Protein AF-A0A8S4S8V0-F1 (afdb_monomer)

Secondary structure (DSSP, 8-state):
---------PPPHHHHHS---HHHHHHHSHHHHHHHHHHH---SSHHHHGGGHHHHHHHHHHTT---

Foldseek 3Di:
DDDDDPPDQPQDVVQVVPPADPQSCCQPRPVNVVLLCVQQR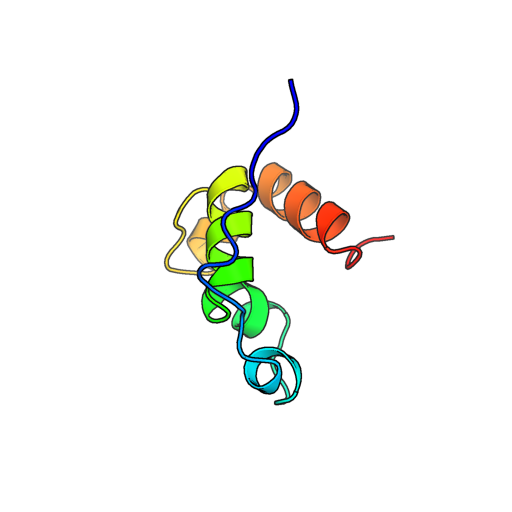NDNHVVSSVVCVPSNVVSCVVVVVDD

Mean predicted aligned error: 9.64 Å

pLDDT: mean 71.83, std 14.81, range [33.34, 87.5]

Structure (mmCIF, N/CA/C/O backbone):
data_AF-A0A8S4S8V0-F1
#
_entry.id   AF-A0A8S4S8V0-F1
#
loop_
_atom_site.group_PDB
_atom_site.id
_atom_site.type_symbol
_atom_site.label_atom_id
_atom_site.label_alt_id
_atom_site.label_comp_id
_atom_site.label_asym_id
_atom_site.label_entity_id
_atom_site.label_seq_id
_atom_site.pdbx_PDB_ins_code
_atom_site.Cartn_x
_atom_site.Cartn_y
_atom_site.Cartn_z
_atom_site.occupancy
_atom_site.B_iso_or_equiv
_atom_site.auth_seq_id
_atom_site.auth_comp_id
_atom_site.auth_asym_id
_atom_site.auth_atom_id
_atom_site.pdbx_PDB_model_num
ATOM 1 N N . MET A 1 1 ? -23.467 -8.602 -13.336 1.00 36.16 1 MET A N 1
ATOM 2 C CA . MET A 1 1 ? -23.091 -7.335 -13.997 1.00 36.16 1 MET A CA 1
ATOM 3 C C . MET A 1 1 ? -21.585 -7.197 -13.848 1.00 36.16 1 MET A C 1
ATOM 5 O O . MET A 1 1 ? -21.120 -7.074 -12.727 1.00 36.16 1 MET A O 1
ATOM 9 N N . ARG A 1 2 ? -20.828 -7.394 -14.933 1.00 45.50 2 ARG A N 1
ATOM 10 C CA . ARG A 1 2 ? -19.358 -7.314 -14.962 1.00 45.50 2 ARG A CA 1
ATOM 11 C C . ARG A 1 2 ? -18.970 -6.182 -15.911 1.00 45.50 2 ARG A C 1
ATOM 13 O O . ARG A 1 2 ? -19.437 -6.162 -17.045 1.00 45.50 2 ARG A O 1
ATOM 20 N N . GLY A 1 3 ? -18.127 -5.282 -15.435 1.00 33.34 3 GLY A N 1
ATOM 21 C CA . GLY A 1 3 ? -17.532 -4.174 -16.178 1.00 33.34 3 GLY A CA 1
ATOM 22 C C . GLY A 1 3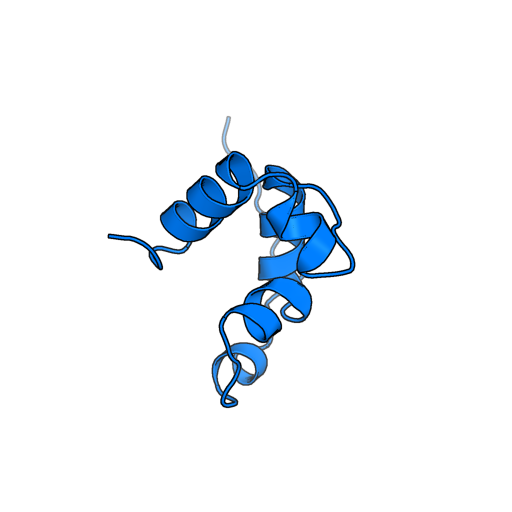 ? -17.071 -3.146 -15.151 1.00 33.34 3 GLY A C 1
ATOM 23 O O . GLY A 1 3 ? -17.811 -2.878 -14.217 1.00 33.34 3 GLY A O 1
ATOM 24 N N . ARG A 1 4 ? -15.878 -2.577 -15.204 1.00 41.12 4 ARG A N 1
ATOM 25 C CA . ARG A 1 4 ? -14.799 -2.590 -16.188 1.00 41.12 4 ARG A CA 1
ATOM 26 C C . ARG A 1 4 ? -13.615 -2.063 -15.365 1.00 41.12 4 ARG A C 1
ATOM 28 O O . ARG A 1 4 ? -13.743 -0.988 -14.800 1.00 41.12 4 A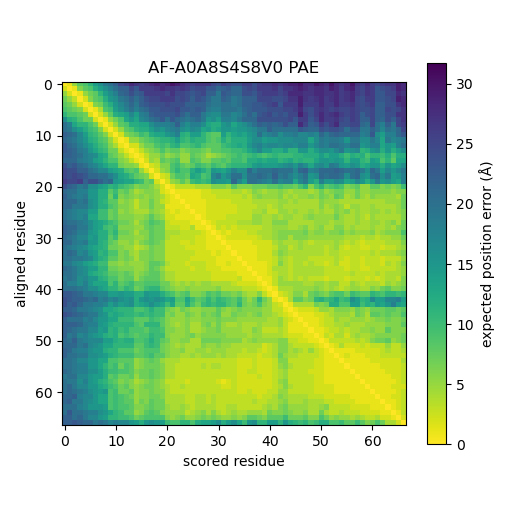RG A O 1
ATOM 35 N N . ILE A 1 5 ? -12.544 -2.837 -15.187 1.00 53.16 5 ILE A N 1
ATOM 36 C CA . ILE A 1 5 ? -11.302 -2.277 -14.637 1.00 53.16 5 ILE A CA 1
ATOM 37 C C . ILE A 1 5 ? -10.705 -1.491 -15.799 1.00 53.16 5 ILE A C 1
ATOM 39 O O . ILE A 1 5 ? -10.237 -2.089 -16.774 1.00 53.16 5 ILE A O 1
ATOM 43 N N . ASP A 1 6 ? -10.874 -0.172 -15.764 1.00 44.38 6 ASP A N 1
ATOM 44 C CA . ASP A 1 6 ? -10.304 0.734 -16.748 1.00 44.38 6 ASP A CA 1
ATOM 45 C C . ASP A 1 6 ? -8.775 0.570 -16.729 1.00 44.38 6 ASP A C 1
ATOM 47 O O . ASP A 1 6 ? -8.095 0.921 -15.771 1.00 44.38 6 ASP A O 1
ATOM 51 N N . HIS A 1 7 ? -8.247 -0.035 -17.796 1.00 48.69 7 HIS A N 1
ATOM 52 C CA . HIS A 1 7 ? -6.819 -0.121 -18.108 1.00 48.69 7 HIS A CA 1
ATOM 53 C C . HIS A 1 7 ? -6.291 1.288 -18.425 1.00 48.69 7 HIS A C 1
ATOM 55 O O . HIS A 1 7 ? -6.145 1.650 -19.593 1.00 48.69 7 HIS A O 1
ATOM 61 N N . GLY A 1 8 ? -6.081 2.107 -17.395 1.00 41.91 8 GLY A N 1
ATOM 62 C CA . GLY A 1 8 ? -5.629 3.493 -17.541 1.00 41.91 8 GLY A CA 1
ATOM 63 C C . GLY A 1 8 ? -4.275 3.806 -16.913 1.00 41.91 8 GLY A C 1
ATOM 64 O O . GLY A 1 8 ? -3.625 4.744 -17.359 1.00 41.91 8 GLY A O 1
ATOM 65 N N . HIS A 1 9 ? -3.826 3.027 -15.929 1.00 50.72 9 HIS A N 1
ATOM 66 C CA . HIS A 1 9 ? -2.602 3.331 -15.189 1.00 50.72 9 HIS A CA 1
ATOM 67 C C . HIS A 1 9 ? -1.834 2.039 -14.924 1.00 50.72 9 HIS A C 1
ATOM 69 O O . HIS A 1 9 ? -1.901 1.441 -13.856 1.00 50.72 9 HIS A O 1
ATOM 75 N N . SER A 1 10 ? -1.182 1.538 -15.973 1.00 47.38 10 SER A N 1
ATOM 76 C CA . SER A 1 10 ? -0.228 0.447 -15.815 1.00 47.38 10 SER A CA 1
ATOM 77 C C . SER A 1 10 ? 0.935 1.011 -15.013 1.00 47.38 10 SER A C 1
ATOM 79 O O . SER A 1 10 ? 1.583 1.950 -15.478 1.00 47.38 10 SER A O 1
ATOM 81 N N . ASP A 1 11 ? 1.187 0.472 -13.822 1.00 53.62 11 ASP A N 1
ATOM 82 C CA . ASP A 1 11 ? 2.500 0.635 -13.213 1.00 53.62 11 ASP A CA 1
ATOM 83 C C . ASP A 1 11 ? 3.536 0.251 -14.270 1.00 53.62 11 ASP A C 1
ATOM 85 O O . ASP A 1 11 ? 3.398 -0.781 -14.941 1.00 53.62 11 ASP A O 1
ATOM 89 N N . ASP A 1 12 ? 4.508 1.134 -14.495 1.00 57.12 12 ASP A N 1
ATOM 90 C CA . ASP A 1 12 ? 5.639 0.790 -15.340 1.00 57.12 12 ASP A CA 1
ATOM 91 C C . ASP A 1 12 ? 6.296 -0.439 -14.693 1.00 57.12 12 ASP A C 1
ATOM 93 O O . ASP A 1 12 ? 6.564 -0.398 -13.485 1.00 57.12 12 ASP A O 1
ATOM 97 N N . PRO A 1 13 ? 6.525 -1.544 -15.426 1.00 57.06 13 PRO A N 1
ATOM 98 C CA . PRO A 1 13 ? 7.221 -2.702 -14.871 1.00 57.06 13 PRO A CA 1
ATOM 99 C C . PRO A 1 13 ? 8.569 -2.311 -14.241 1.00 57.06 13 PRO A C 1
ATOM 101 O O . PRO A 1 13 ? 8.987 -2.959 -13.286 1.00 57.06 13 PRO A O 1
ATOM 104 N N . ALA A 1 14 ? 9.178 -1.194 -14.664 1.00 58.78 14 ALA A N 1
ATOM 105 C CA . ALA A 1 14 ? 10.380 -0.620 -14.068 1.00 58.78 14 ALA A CA 1
ATOM 106 C C . ALA A 1 14 ? 10.243 -0.233 -12.584 1.00 58.78 14 ALA A C 1
ATOM 108 O O . ALA A 1 14 ? 11.253 -0.255 -11.879 1.00 58.78 14 ALA A O 1
ATOM 109 N N . CYS A 1 15 ? 9.030 0.093 -12.109 1.00 66.69 15 CYS A N 1
ATOM 110 C CA . CYS A 1 15 ? 8.771 0.345 -10.686 1.00 66.69 15 CYS A CA 1
ATOM 111 C C . CYS A 1 15 ? 9.129 -0.919 -9.888 1.00 66.69 15 CYS A C 1
ATOM 113 O O . CYS A 1 15 ? 9.999 -0.925 -9.035 1.00 66.69 15 CYS A O 1
ATOM 115 N N . MET A 1 16 ? 8.616 -2.081 -10.289 1.00 64.25 16 MET A N 1
ATOM 116 C CA . MET A 1 16 ? 8.916 -3.332 -9.581 1.00 64.25 16 MET A CA 1
ATOM 117 C C . MET A 1 16 ? 10.293 -3.952 -9.910 1.00 64.25 16 MET A C 1
ATOM 119 O O . MET A 1 16 ? 10.671 -4.933 -9.272 1.00 64.25 16 MET A O 1
ATOM 123 N N . GLU A 1 17 ? 11.034 -3.434 -10.898 1.00 61.75 17 GLU A N 1
ATOM 124 C CA . GLU A 1 17 ? 12.325 -3.994 -11.348 1.00 61.75 17 GLU A CA 1
ATOM 125 C C . GLU A 1 17 ? 13.560 -3.361 -10.692 1.00 61.75 17 GLU A C 1
ATOM 127 O O . GLU A 1 17 ? 14.618 -3.994 -10.632 1.00 61.75 17 GLU A O 1
ATOM 132 N N . THR A 1 18 ? 13.457 -2.128 -10.196 1.00 54.88 18 THR A N 1
ATOM 133 C CA . THR A 1 18 ? 14.545 -1.504 -9.425 1.00 54.88 18 THR A CA 1
ATOM 134 C C . THR A 1 18 ? 14.444 -2.000 -7.979 1.00 54.88 18 THR A C 1
ATOM 136 O O . THR A 1 18 ? 13.352 -2.347 -7.560 1.00 54.88 18 THR A O 1
ATOM 139 N N . GLU A 1 19 ? 15.541 -2.110 -7.215 1.00 58.72 19 GLU A N 1
ATOM 140 C CA . GLU A 1 19 ? 15.568 -2.597 -5.815 1.00 58.72 19 GLU A CA 1
ATOM 141 C C . GLU A 1 19 ? 14.666 -1.776 -4.868 1.00 58.72 19 GLU A C 1
ATOM 143 O O . GLU A 1 19 ? 15.109 -0.984 -4.031 1.00 58.72 19 GLU A O 1
ATOM 148 N N . GLU A 1 20 ? 13.366 -1.961 -4.995 1.00 58.88 20 GLU A N 1
ATOM 149 C CA . GLU A 1 20 ? 12.356 -1.177 -4.335 1.00 58.88 20 GLU A CA 1
ATOM 150 C C . GLU A 1 20 ? 11.880 -1.983 -3.147 1.00 58.88 20 GLU A C 1
ATOM 152 O O . GLU A 1 20 ? 11.170 -2.982 -3.248 1.00 58.88 20 GLU A O 1
ATOM 157 N N . THR A 1 21 ? 12.325 -1.548 -1.969 1.00 74.12 21 THR A N 1
ATOM 158 C CA . THR A 1 21 ? 11.774 -2.042 -0.708 1.00 74.12 21 THR A CA 1
ATOM 159 C C . THR A 1 21 ? 10.241 -2.046 -0.794 1.00 74.12 21 THR A C 1
ATOM 161 O O . THR A 1 21 ? 9.684 -1.150 -1.434 1.00 74.12 21 THR A O 1
ATOM 164 N N . PRO A 1 22 ? 9.535 -2.961 -0.108 1.00 75.44 22 PRO A N 1
ATOM 165 C CA . PRO A 1 22 ? 8.069 -2.996 -0.107 1.00 75.44 22 PRO A CA 1
ATOM 166 C C . PRO A 1 22 ? 7.425 -1.620 0.129 1.00 75.44 22 PRO A C 1
ATOM 168 O O . PRO A 1 22 ? 6.378 -1.307 -0.419 1.00 75.44 22 PRO A O 1
ATOM 171 N N . ILE A 1 23 ? 8.095 -0.756 0.896 1.00 78.25 23 ILE A N 1
ATOM 172 C CA . ILE A 1 23 ? 7.705 0.630 1.168 1.00 78.25 23 ILE A CA 1
ATOM 173 C C . ILE A 1 23 ? 7.659 1.489 -0.099 1.00 78.25 23 ILE A C 1
ATOM 175 O O . ILE A 1 23 ? 6.717 2.259 -0.277 1.00 78.25 23 ILE A O 1
ATOM 179 N N . HIS A 1 24 ? 8.669 1.380 -0.960 1.00 80.50 24 HIS A N 1
ATOM 180 C CA . HIS A 1 24 ? 8.712 2.118 -2.214 1.00 80.50 24 HIS A CA 1
ATOM 181 C C . HIS A 1 24 ? 7.575 1.654 -3.121 1.00 80.50 24 HIS A C 1
ATOM 183 O O . HIS A 1 24 ? 6.749 2.479 -3.499 1.00 80.50 24 HIS A O 1
ATOM 189 N N . VAL A 1 25 ? 7.471 0.346 -3.372 1.00 80.25 25 VAL A N 1
ATOM 190 C CA . VAL A 1 25 ? 6.422 -0.216 -4.235 1.00 80.25 25 VAL A CA 1
ATOM 191 C C . VAL A 1 25 ? 5.036 0.191 -3.742 1.00 80.25 25 VAL A C 1
ATOM 193 O O . VAL A 1 25 ? 4.197 0.642 -4.516 1.00 80.25 25 VAL A O 1
ATOM 196 N N . MET A 1 26 ? 4.815 0.122 -2.427 1.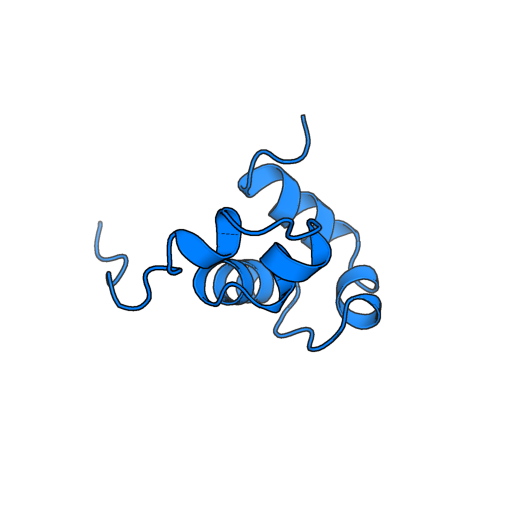00 80.00 26 MET A N 1
ATOM 197 C CA . MET A 1 26 ? 3.567 0.568 -1.826 1.00 80.00 26 MET A CA 1
ATOM 198 C C . MET A 1 26 ? 3.257 2.030 -2.097 1.00 80.00 26 MET A C 1
ATOM 200 O O . MET A 1 26 ? 2.100 2.327 -2.361 1.00 80.00 26 MET A O 1
ATOM 204 N N . LEU A 1 27 ? 4.224 2.936 -1.924 1.00 77.62 27 LEU A N 1
ATOM 205 C CA . LEU A 1 27 ? 3.984 4.382 -1.894 1.00 77.62 27 LEU A CA 1
ATOM 206 C C . LEU A 1 27 ? 4.137 5.066 -3.253 1.00 77.62 27 LEU A C 1
ATOM 208 O O . LEU A 1 27 ? 3.548 6.128 -3.435 1.00 77.62 27 LEU A O 1
ATOM 212 N N . GLN A 1 28 ? 4.937 4.506 -4.158 1.00 77.00 28 GLN A N 1
ATOM 213 C CA . GLN A 1 28 ? 5.391 5.178 -5.377 1.00 77.00 28 GLN A CA 1
ATOM 214 C C . GLN A 1 28 ? 4.911 4.496 -6.662 1.00 77.00 28 GLN A C 1
ATOM 216 O O . GLN A 1 28 ? 4.737 5.192 -7.662 1.00 77.00 28 GLN A O 1
ATOM 221 N N . CYS A 1 29 ? 4.632 3.185 -6.654 1.00 84.62 29 CYS A N 1
ATOM 222 C CA . CYS A 1 29 ? 3.955 2.562 -7.790 1.00 84.62 29 CYS A CA 1
ATOM 223 C C . CYS A 1 29 ? 2.487 2.995 -7.756 1.00 84.62 29 CYS A C 1
ATOM 225 O O . CYS A 1 29 ? 1.756 2.672 -6.823 1.00 84.62 29 CYS A O 1
ATOM 227 N N . ASN A 1 30 ? 2.070 3.793 -8.735 1.00 81.44 30 ASN A N 1
ATOM 228 C CA . ASN A 1 30 ? 0.767 4.453 -8.768 1.00 81.44 30 ASN A CA 1
ATOM 229 C C . ASN A 1 30 ? -0.415 3.471 -8.673 1.00 81.44 30 ASN A C 1
ATOM 231 O O . ASN A 1 30 ? -1.346 3.721 -7.912 1.00 81.44 30 ASN A O 1
ATOM 235 N N . GLY A 1 31 ? -0.379 2.351 -9.394 1.00 82.06 31 GLY A N 1
ATOM 236 C CA . GLY A 1 31 ? -1.441 1.342 -9.375 1.00 82.06 31 GLY A CA 1
ATOM 237 C C . GLY A 1 31 ? -1.515 0.602 -8.038 1.00 82.06 31 GLY A C 1
ATOM 238 O O . GLY A 1 31 ? -2.608 0.346 -7.527 1.00 82.06 31 GLY A O 1
ATOM 239 N N . ILE A 1 32 ? -0.368 0.327 -7.416 1.00 83.56 32 ILE A N 1
ATOM 240 C CA . ILE A 1 32 ? -0.300 -0.202 -6.046 1.00 83.56 32 ILE A CA 1
ATOM 241 C C . ILE A 1 32 ? -0.761 0.842 -5.021 1.00 83.56 32 ILE A C 1
ATOM 243 O O . ILE A 1 32 ? -1.473 0.509 -4.073 1.00 83.56 32 ILE A O 1
ATOM 247 N N . ALA A 1 33 ? -0.405 2.110 -5.207 1.00 81.31 33 ALA A N 1
ATOM 248 C CA . ALA A 1 33 ? -0.785 3.193 -4.314 1.00 81.31 33 ALA A CA 1
ATOM 249 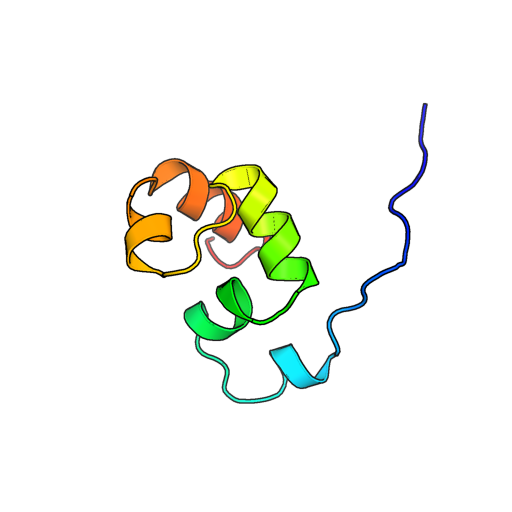C C . ALA A 1 33 ? -2.294 3.476 -4.347 1.00 81.31 33 ALA A C 1
ATOM 251 O O . ALA A 1 33 ? -2.885 3.730 -3.295 1.00 81.31 33 ALA A O 1
ATOM 252 N N . GLU A 1 34 ? -2.927 3.382 -5.517 1.00 82.88 34 GLU A N 1
ATOM 253 C CA . GLU A 1 34 ? -4.383 3.454 -5.668 1.00 82.88 34 GLU A CA 1
ATOM 254 C C . GLU A 1 34 ? -5.084 2.274 -4.986 1.00 82.88 34 GLU A C 1
ATOM 256 O O . GLU A 1 34 ? -6.049 2.479 -4.247 1.00 82.88 34 GLU A O 1
ATOM 261 N N . GLN A 1 35 ? -4.571 1.052 -5.166 1.00 83.38 35 GLN A N 1
ATOM 262 C CA . GLN A 1 35 ? -5.093 -0.129 -4.472 1.00 83.38 35 GLN A CA 1
ATOM 263 C C . GLN A 1 35 ? -4.968 0.025 -2.956 1.00 83.38 35 GLN A C 1
ATOM 265 O O . GLN A 1 35 ? -5.964 -0.091 -2.247 1.00 83.38 35 GLN A O 1
ATOM 270 N N . ARG A 1 36 ? -3.789 0.406 -2.450 1.00 85.56 36 ARG A N 1
ATOM 271 C CA . ARG A 1 36 ? -3.565 0.722 -1.030 1.00 85.56 36 ARG A CA 1
ATOM 272 C C . ARG A 1 36 ? -4.578 1.746 -0.520 1.00 85.56 36 ARG A C 1
ATOM 274 O O . ARG A 1 36 ? -5.126 1.576 0.570 1.00 85.56 36 ARG A O 1
ATOM 281 N N . ALA A 1 37 ? -4.850 2.789 -1.306 1.00 83.19 37 ALA A N 1
ATOM 282 C CA . ALA A 1 37 ? -5.795 3.830 -0.928 1.00 83.19 37 ALA A CA 1
ATOM 283 C C . ALA A 1 37 ? -7.229 3.318 -0.739 1.00 83.19 37 ALA A C 1
ATOM 285 O O . ALA A 1 37 ? -7.966 3.895 0.063 1.00 83.19 37 ALA A O 1
ATOM 286 N N . ALA A 1 38 ? -7.610 2.215 -1.386 1.00 83.19 38 ALA A N 1
ATOM 287 C CA . ALA A 1 38 ? -8.889 1.556 -1.139 1.00 83.19 38 ALA A CA 1
ATOM 288 C C . ALA A 1 38 ? -8.963 0.865 0.238 1.00 83.19 38 ALA A C 1
ATOM 290 O O . ALA A 1 38 ? -10.061 0.732 0.779 1.00 83.19 38 ALA A O 1
ATOM 291 N N . HIS A 1 39 ? -7.827 0.465 0.823 1.00 83.19 39 HIS A N 1
ATOM 292 C CA . HIS A 1 39 ? -7.782 -0.222 2.123 1.00 83.19 39 HIS A CA 1
ATOM 293 C C . HIS A 1 39 ? -7.553 0.726 3.299 1.00 83.19 39 HIS A C 1
ATOM 295 O O . HIS A 1 39 ? -8.234 0.606 4.312 1.00 83.19 39 HIS A O 1
ATOM 301 N N . ILE A 1 40 ? -6.598 1.652 3.174 1.00 84.56 40 ILE A N 1
ATOM 302 C CA . ILE A 1 40 ? -6.139 2.512 4.286 1.00 84.56 40 ILE A CA 1
ATOM 303 C C . ILE A 1 40 ? -6.157 4.010 3.944 1.00 84.56 40 ILE A C 1
ATOM 305 O O . ILE A 1 40 ? -5.658 4.841 4.704 1.00 84.56 40 ILE A O 1
ATOM 309 N N . GLY A 1 41 ? -6.743 4.380 2.801 1.00 80.88 41 GLY A N 1
ATOM 310 C CA . GLY A 1 41 ? -6.774 5.756 2.313 1.00 80.88 41 GLY A CA 1
ATOM 311 C C . GLY A 1 41 ? -5.460 6.209 1.667 1.00 80.88 41 GLY A C 1
ATOM 312 O O . GLY A 1 41 ? -4.462 5.489 1.618 1.00 80.88 41 GLY A O 1
ATOM 313 N N . SER A 1 42 ? -5.454 7.436 1.144 1.00 70.19 42 SER A N 1
ATOM 314 C CA . SER A 1 42 ? -4.269 8.040 0.524 1.00 70.19 42 SER A CA 1
ATOM 315 C C . SER A 1 42 ? -3.249 8.462 1.589 1.00 70.19 42 SER A C 1
ATOM 317 O O . SER A 1 42 ? -3.027 9.651 1.812 1.00 70.19 42 SER A O 1
ATOM 319 N N . SER A 1 43 ? -2.634 7.495 2.269 1.00 66.06 43 SER A N 1
ATOM 320 C CA . SER A 1 43 ? -1.518 7.748 3.180 1.00 66.06 43 SER A CA 1
ATOM 321 C C . SER A 1 43 ? -0.336 8.281 2.370 1.00 66.06 43 SER A C 1
ATOM 323 O O . SER A 1 43 ? 0.131 7.596 1.459 1.00 66.06 43 SER A O 1
ATOM 325 N N . ALA A 1 44 ? 0.143 9.484 2.673 1.00 63.56 44 ALA A N 1
ATOM 326 C CA . ALA A 1 44 ? 1.313 10.066 2.015 1.00 63.56 44 ALA A CA 1
ATOM 327 C C . ALA A 1 44 ? 2.621 9.499 2.592 1.00 63.56 44 ALA A C 1
ATOM 329 O O . ALA A 1 44 ? 3.680 9.610 1.975 1.00 63.56 44 ALA A O 1
ATOM 330 N N . THR A 1 45 ? 2.552 8.888 3.781 1.00 72.75 45 THR A N 1
ATOM 331 C CA . THR A 1 45 ? 3.712 8.349 4.499 1.00 72.75 45 THR A CA 1
ATOM 332 C C . THR A 1 45 ? 3.460 6.950 5.057 1.00 72.75 45 THR A C 1
ATOM 334 O O . THR A 1 45 ? 2.324 6.540 5.296 1.00 72.75 45 THR A O 1
ATOM 337 N N . ILE A 1 46 ? 4.543 6.224 5.349 1.00 73.12 46 ILE A N 1
ATOM 338 C CA . ILE A 1 46 ? 4.443 4.915 6.003 1.00 73.12 46 ILE A CA 1
ATOM 339 C C . ILE A 1 46 ? 3.892 4.996 7.431 1.00 73.12 46 ILE A C 1
ATOM 341 O O . ILE A 1 46 ? 3.235 4.071 7.887 1.00 73.12 46 ILE A O 1
ATOM 345 N N . HIS A 1 47 ? 4.120 6.104 8.139 1.00 78.25 47 HIS A N 1
ATOM 346 C CA . HIS A 1 47 ? 3.622 6.266 9.504 1.00 78.25 47 HIS A CA 1
ATOM 347 C C . HIS A 1 47 ? 2.091 6.360 9.535 1.00 78.25 47 HIS A C 1
ATOM 349 O O . HIS A 1 47 ? 1.451 5.788 10.410 1.00 78.25 47 HIS A O 1
ATOM 355 N N . GLU A 1 48 ? 1.503 7.036 8.547 1.00 75.81 48 GLU A N 1
ATOM 356 C CA . GLU A 1 48 ? 0.051 7.060 8.349 1.00 75.81 48 GLU A CA 1
ATOM 357 C C . GLU A 1 48 ? -0.478 5.679 7.952 1.00 75.81 48 GLU A C 1
ATOM 359 O O . GLU A 1 48 ? -1.490 5.244 8.494 1.00 75.81 48 GLU A O 1
ATOM 364 N N . ALA A 1 49 ? 0.236 4.962 7.077 1.00 73.56 49 ALA A N 1
ATOM 365 C CA . ALA A 1 49 ? -0.152 3.614 6.663 1.00 73.56 49 ALA A CA 1
ATOM 366 C C . ALA A 1 49 ? -0.133 2.601 7.826 1.00 73.56 49 ALA A C 1
ATOM 368 O O . ALA A 1 49 ? -0.988 1.726 7.904 1.00 73.56 49 ALA A O 1
ATOM 369 N N . LEU A 1 50 ? 0.811 2.741 8.762 1.00 80.44 50 LEU A N 1
ATOM 370 C CA . LEU A 1 50 ? 0.898 1.912 9.971 1.00 80.44 50 LEU A CA 1
ATOM 371 C C . LEU A 1 50 ? -0.163 2.260 11.031 1.00 80.44 50 LEU A C 1
ATOM 373 O O . LEU A 1 50 ? -0.354 1.485 11.968 1.00 80.44 50 LEU A O 1
ATOM 377 N N . GLY A 1 51 ? -0.848 3.403 10.900 1.00 82.81 51 GLY A N 1
ATOM 378 C CA . GLY A 1 51 ? -1.934 3.813 11.795 1.00 82.81 51 GLY A CA 1
ATOM 379 C C . GLY A 1 51 ? -3.174 2.918 11.700 1.00 82.81 51 GLY A C 1
ATOM 380 O O . GLY A 1 51 ? -3.916 2.807 12.675 1.00 82.81 51 GLY A O 1
ATOM 381 N N . ASP A 1 52 ? -3.355 2.238 10.564 1.00 82.81 52 ASP A N 1
ATOM 382 C CA . ASP A 1 52 ? -4.345 1.178 10.361 1.00 82.81 52 ASP A CA 1
ATOM 383 C C . ASP A 1 52 ? -3.653 -0.121 9.931 1.00 82.81 52 ASP A C 1
ATOM 385 O O . ASP A 1 52 ? -3.630 -0.520 8.764 1.00 82.81 52 ASP A O 1
ATOM 389 N N . LEU A 1 53 ? -3.068 -0.801 10.918 1.00 83.31 53 LEU A N 1
ATOM 390 C CA . LEU A 1 53 ? -2.356 -2.055 10.698 1.00 83.31 53 LEU A CA 1
ATOM 391 C C . LEU A 1 53 ? -3.266 -3.150 10.106 1.00 83.31 53 LEU A C 1
ATOM 393 O O . LEU A 1 53 ? -2.790 -3.998 9.359 1.00 83.31 53 LEU A O 1
ATOM 397 N N . GLY A 1 54 ? -4.567 -3.143 10.418 1.00 84.62 54 GLY A N 1
ATOM 398 C CA . GLY A 1 54 ? -5.516 -4.145 9.922 1.00 84.62 54 GLY A CA 1
ATOM 399 C C . GLY A 1 54 ? -5.792 -3.997 8.427 1.00 84.62 54 GLY A C 1
ATOM 400 O O . GLY A 1 54 ? -5.737 -4.985 7.684 1.00 84.62 54 GLY A O 1
ATOM 401 N N . GL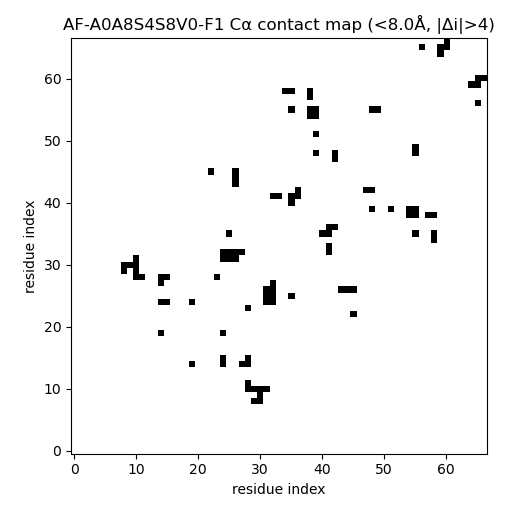Y A 1 55 ? -6.027 -2.764 7.972 1.00 85.88 55 GLY A N 1
ATOM 402 C CA . GLY A 1 55 ? -6.154 -2.468 6.546 1.00 85.88 55 GLY A CA 1
ATOM 403 C C . GLY A 1 55 ? -4.852 -2.733 5.785 1.00 85.88 55 GLY A C 1
ATOM 404 O O . GLY A 1 55 ? -4.886 -3.319 4.702 1.00 85.88 55 GLY A O 1
ATOM 405 N N . LEU A 1 56 ? -3.699 -2.408 6.382 1.00 85.25 56 LEU A N 1
ATOM 406 C CA . LEU A 1 56 ? -2.386 -2.643 5.777 1.00 85.25 56 LEU A CA 1
ATOM 407 C C . LEU A 1 56 ? -2.078 -4.139 5.590 1.00 85.25 56 LEU A C 1
ATOM 409 O O . LEU A 1 56 ? -1.613 -4.541 4.524 1.00 85.25 56 LEU A O 1
ATOM 413 N N . LEU A 1 57 ? -2.370 -4.973 6.594 1.00 86.88 57 LEU A N 1
ATOM 414 C CA . LEU A 1 57 ? -2.197 -6.428 6.500 1.00 86.88 57 LEU A CA 1
ATOM 415 C C . LEU A 1 57 ? -3.133 -7.048 5.455 1.00 86.88 57 LEU A C 1
ATOM 417 O O . LEU A 1 57 ? -2.715 -7.930 4.707 1.00 86.88 57 LEU A O 1
ATOM 421 N N . SER A 1 58 ? -4.379 -6.573 5.379 1.00 86.94 58 SER A N 1
ATOM 422 C CA . SER A 1 58 ? -5.344 -7.039 4.373 1.00 86.94 58 SER A CA 1
ATOM 423 C C . SER A 1 58 ? -4.848 -6.732 2.959 1.00 86.94 58 SER A C 1
ATOM 425 O O . SER A 1 58 ? -4.810 -7.616 2.109 1.00 86.94 58 SER A O 1
ATOM 427 N N . PHE A 1 59 ? -4.364 -5.509 2.743 1.00 87.00 59 PHE A N 1
ATOM 428 C CA . PHE A 1 59 ? -3.757 -5.088 1.485 1.00 87.00 59 PHE A CA 1
ATOM 429 C C . PHE A 1 59 ? -2.529 -5.937 1.102 1.00 87.00 59 PHE A C 1
ATOM 431 O O . PHE A 1 59 ? -2.435 -6.415 -0.026 1.00 87.00 59 PHE A O 1
ATOM 438 N N . TRP A 1 60 ? -1.601 -6.192 2.031 1.00 87.06 60 TRP A N 1
ATOM 439 C CA . TRP A 1 60 ? -0.440 -7.047 1.743 1.00 87.06 60 TRP A CA 1
ATOM 440 C C . TRP A 1 60 ? -0.806 -8.504 1.452 1.00 87.06 60 TRP A C 1
ATOM 442 O O . TRP A 1 60 ? -0.137 -9.145 0.641 1.00 87.06 60 TRP A O 1
ATOM 452 N N . SER A 1 61 ? -1.860 -9.027 2.078 1.00 87.50 61 SER A N 1
ATOM 453 C CA . SER A 1 61 ? -2.383 -10.358 1.760 1.00 87.50 61 SER A CA 1
ATOM 454 C C . SER A 1 61 ? -2.953 -10.412 0.338 1.00 87.50 61 SER A C 1
ATOM 456 O O . SER A 1 61 ? -2.670 -11.361 -0.390 1.00 87.50 61 SER A O 1
ATOM 458 N N . GLU A 1 62 ? -3.672 -9.376 -0.107 1.00 86.31 62 GLU A N 1
ATOM 459 C CA . GLU A 1 62 ? -4.200 -9.293 -1.479 1.00 86.31 62 GLU A CA 1
ATOM 460 C C . GLU A 1 62 ? -3.098 -9.187 -2.544 1.00 86.31 62 GLU A C 1
ATOM 462 O O . GLU A 1 62 ? -3.243 -9.739 -3.636 1.00 86.31 62 G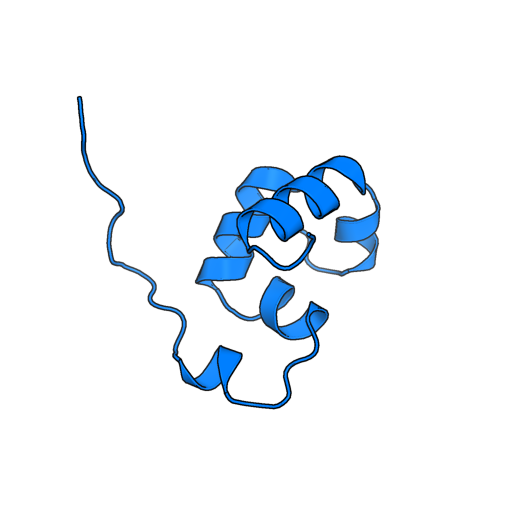LU A O 1
ATOM 467 N N . LEU A 1 63 ? -1.966 -8.559 -2.209 1.00 81.50 63 LEU A N 1
ATOM 468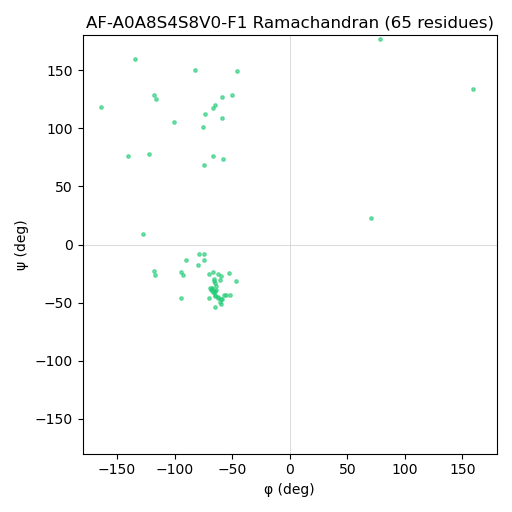 C CA . LEU A 1 63 ? -0.762 -8.559 -3.048 1.00 81.50 63 LEU A CA 1
ATOM 469 C C . LEU A 1 63 ? 0.008 -9.893 -3.028 1.00 81.50 63 LEU A C 1
ATOM 471 O O . LEU A 1 63 ? 0.960 -10.058 -3.792 1.00 81.50 63 LEU A O 1
ATOM 475 N N . GLY A 1 64 ? -0.366 -10.838 -2.161 1.00 84.62 64 GLY A N 1
ATOM 476 C CA . GLY A 1 64 ? 0.345 -12.107 -1.982 1.00 84.62 64 GLY A CA 1
ATOM 477 C C . GLY A 1 64 ? 1.709 -11.958 -1.303 1.00 84.62 64 GLY A C 1
ATOM 478 O O . GLY A 1 64 ? 2.586 -12.797 -1.492 1.00 84.62 64 GLY A O 1
ATOM 479 N N . TRP A 1 65 ? 1.919 -10.877 -0.547 1.00 82.69 65 TRP A N 1
ATOM 480 C CA . TRP A 1 65 ? 3.169 -10.615 0.182 1.00 82.69 65 TRP A CA 1
ATOM 481 C C . TRP A 1 65 ? 3.173 -11.195 1.597 1.00 82.69 65 TRP A C 1
ATOM 483 O O . TRP A 1 65 ? 4.222 -11.260 2.238 1.00 82.69 65 TRP A O 1
ATOM 493 N N . LEU A 1 66 ? 2.002 -11.600 2.083 1.00 79.81 66 LEU A N 1
ATOM 494 C CA . LEU A 1 66 ? 1.830 -12.356 3.315 1.00 79.81 66 LEU A CA 1
ATOM 495 C C . LEU A 1 66 ? 1.239 -13.723 2.954 1.00 79.81 66 LEU A C 1
ATOM 497 O O . LEU A 1 66 ? 0.204 -13.773 2.288 1.00 79.81 66 LEU A O 1
ATOM 501 N N . GLU A 1 67 ? 1.907 -14.795 3.387 1.00 66.50 67 GLU A N 1
ATOM 502 C CA . GLU A 1 67 ? 1.370 -16.167 3.396 1.00 66.50 67 GLU A CA 1
ATOM 503 C C . GLU A 1 67 ? 0.488 -16.421 4.626 1.00 66.50 67 GLU A C 1
ATOM 505 O O . GLU A 1 67 ? 0.849 -15.944 5.730 1.00 66.50 67 GLU A O 1
#

Sequence (67 aa):
MRGRIDHGHSDDPACMETEETPIHVMLQCNGIAEQRAAHIGSSATIHEALGDLGGLLSFWSELGWLE

Solvent-accessible surface area (backbone atoms only — not comparable to full-atom values): 4181 Å² total; per-residue (Å²): 142,87,85,75,88,76,92,77,63,78,55,58,70,65,57,80,67,46,99,53,53,70,68,47,45,46,69,66,28,59,47,47,28,53,54,45,26,75,54,64,42,85,52,92,46,68,72,57,42,59,72,41,54,68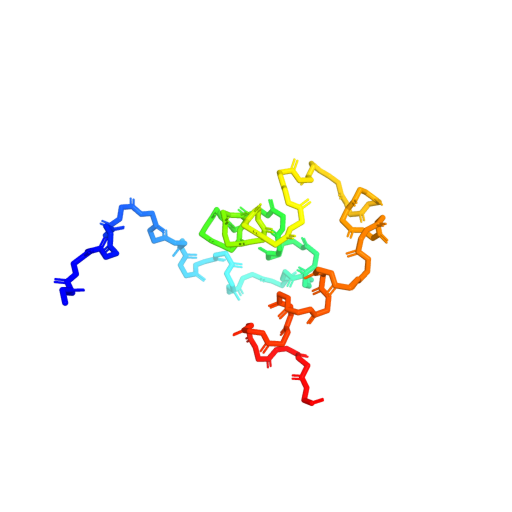,34,45,52,52,48,36,40,75,72,64,76,48,133

Organism: NCBI:txid348720

Radius of gyration: 12.52 Å; Cα contacts (8 Å, |Δi|>4): 54; chains: 1; bounding box: 39×26×30 Å

Nearest PDB structures (foldseek):
  7qdw-assembly1_A  TM=2.685E-01  e=5.579E+00  Plasmodium falciparum 3D7